Protein AF-A0A6B9YBF0-F1 (afdb_monomer_lite)

Secondary structure (DSSP, 8-state):
--HHHHHH--HHHHGGGT--HHHHHHHHHHHHHHHHHHHHHHHHHHHHHTT-HHHHHHHHHHHHHHHHHHHHHHHHHHHT-S---HHHHHHHHHHHHHHHHHHHHHHHHHHHHHHHHHHHHHT---SSS--

Foldseek 3Di:
DDPVLCVPDPVVVCVVVVDDPVNVVVVVVVVVVVVVCVVCVVVVVVCVVVVVVVVVVLVVVLVVQLVVVVVVLVVCVVVVPDDSDPVVSVVSVVVSVVVVVVVVVVVVVVVVVVVVVVVVVVVDDDPPPDD

Structure (mmCIF, N/CA/C/O backbone):
data_AF-A0A6B9YBF0-F1
#
_entry.id   AF-A0A6B9YBF0-F1
#
loop_
_atom_site.group_PDB
_atom_site.id
_atom_site.type_symbol
_atom_site.label_atom_id
_atom_site.label_alt_id
_atom_site.label_comp_id
_atom_site.label_asym_id
_atom_site.label_entity_id
_atom_site.label_seq_id
_atom_site.pdbx_PDB_ins_code
_atom_site.Cartn_x
_atom_site.Cartn_y
_atom_site.Cartn_z
_atom_site.occupancy
_atom_site.B_iso_or_equiv
_atom_site.auth_seq_id
_atom_site.auth_comp_id
_atom_site.auth_asym_id
_atom_site.auth_atom_id
_atom_site.pdbx_PDB_model_num
ATOM 1 N N . MET A 1 1 ? 19.193 -7.290 -16.948 1.00 50.28 1 MET A N 1
ATOM 2 C CA . MET A 1 1 ? 18.038 -8.167 -17.250 1.00 50.28 1 MET A CA 1
ATOM 3 C C . MET A 1 1 ? 17.683 -8.942 -15.987 1.00 50.28 1 MET A C 1
ATOM 5 O O . MET A 1 1 ? 18.598 -9.350 -15.285 1.00 50.28 1 MET A O 1
ATOM 9 N N . ASN A 1 2 ? 16.397 -9.014 -15.627 1.00 55.72 2 ASN A N 1
ATOM 10 C CA . ASN A 1 2 ? 15.931 -9.454 -14.304 1.00 55.72 2 ASN A CA 1
ATOM 11 C C . ASN A 1 2 ? 15.545 -10.955 -14.336 1.00 55.72 2 ASN A C 1
ATOM 13 O O . ASN A 1 2 ? 14.653 -11.311 -15.109 1.00 55.72 2 ASN A O 1
ATOM 17 N N . PRO A 1 3 ? 16.168 -11.835 -13.529 1.00 60.38 3 PRO A N 1
ATOM 18 C CA . PRO A 1 3 ? 16.015 -13.297 -13.633 1.00 60.38 3 PRO A CA 1
ATOM 19 C C . PRO A 1 3 ? 14.587 -13.815 -13.398 1.00 60.38 3 PRO A C 1
ATOM 21 O O . PRO A 1 3 ? 14.217 -14.866 -13.913 1.00 60.38 3 PRO A O 1
ATOM 24 N N . LEU A 1 4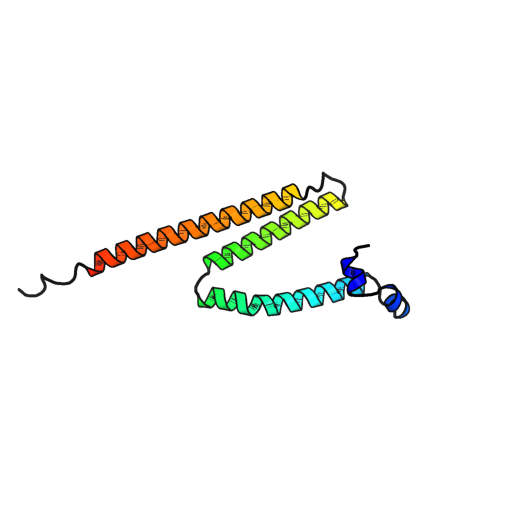 ? 13.748 -13.068 -12.672 1.00 55.94 4 LEU A N 1
ATOM 25 C CA . LEU A 1 4 ? 12.335 -13.420 -12.468 1.00 55.94 4 LEU A CA 1
ATOM 26 C C . LEU A 1 4 ? 11.511 -13.379 -13.765 1.00 55.94 4 LEU A C 1
ATOM 28 O O . LEU A 1 4 ? 10.521 -14.096 -13.889 1.00 55.94 4 LEU A O 1
ATOM 32 N N . PHE A 1 5 ? 11.911 -12.546 -14.727 1.00 55.81 5 PHE A N 1
ATOM 33 C CA . PHE A 1 5 ? 11.176 -12.349 -15.974 1.00 55.81 5 PHE A CA 1
ATOM 34 C C . PHE A 1 5 ? 11.484 -13.454 -17.000 1.00 55.81 5 PHE A C 1
ATOM 36 O O . PHE A 1 5 ? 10.574 -13.920 -17.681 1.00 55.81 5 PHE A O 1
ATOM 43 N N . GLU A 1 6 ? 12.731 -13.943 -17.040 1.00 61.34 6 GLU A N 1
ATOM 44 C CA . GLU A 1 6 ? 13.152 -15.057 -17.909 1.00 61.34 6 GLU A CA 1
ATOM 45 C C . GLU A 1 6 ? 12.506 -16.396 -17.531 1.00 61.34 6 GLU A C 1
ATOM 47 O O . GLU A 1 6 ? 12.294 -17.245 -18.398 1.00 61.34 6 G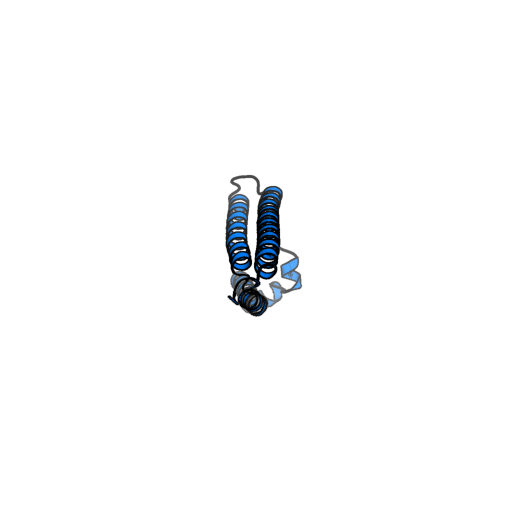LU A O 1
ATOM 52 N N . TRP A 1 7 ? 12.153 -16.584 -16.252 1.00 63.69 7 TRP A N 1
ATOM 53 C CA . TRP A 1 7 ? 11.422 -17.773 -15.808 1.00 63.69 7 TRP A CA 1
ATOM 54 C C . TRP A 1 7 ? 9.991 -17.823 -16.364 1.00 63.69 7 TRP A C 1
ATOM 56 O O . TRP A 1 7 ? 9.496 -18.900 -16.692 1.00 63.69 7 TRP A O 1
ATOM 66 N N . ALA A 1 8 ? 9.326 -16.671 -16.492 1.00 65.94 8 ALA A N 1
ATOM 67 C CA . ALA A 1 8 ? 7.934 -16.603 -16.934 1.00 65.94 8 ALA A CA 1
ATOM 68 C C . ALA A 1 8 ? 7.791 -16.506 -18.461 1.00 65.94 8 ALA A C 1
ATOM 70 O O . ALA A 1 8 ? 6.862 -17.078 -19.033 1.00 65.94 8 ALA A O 1
ATOM 71 N N . VAL A 1 9 ? 8.688 -15.777 -19.133 1.00 68.38 9 VAL A N 1
ATOM 72 C CA . VAL A 1 9 ? 8.614 -15.519 -20.575 1.00 68.38 9 VAL A CA 1
ATOM 73 C C . VAL A 1 9 ? 10.017 -15.545 -21.175 1.00 68.38 9 VAL A C 1
ATOM 75 O O . VAL A 1 9 ? 10.906 -14.846 -20.705 1.00 68.38 9 VAL A O 1
ATOM 78 N N . ASN A 1 10 ? 10.214 -16.313 -22.253 1.00 75.69 10 ASN A N 1
ATOM 79 C CA . ASN A 1 10 ? 11.474 -16.322 -23.000 1.00 75.69 10 ASN A CA 1
ATOM 80 C C . ASN A 1 10 ? 11.409 -15.315 -24.171 1.00 75.69 10 ASN A C 1
ATOM 82 O O . ASN A 1 10 ? 10.827 -15.638 -25.215 1.00 75.69 10 ASN A O 1
ATOM 86 N N . PRO A 1 11 ? 12.006 -14.114 -24.041 1.00 69.31 11 PRO A N 1
ATOM 87 C CA . PRO A 1 11 ? 11.903 -13.061 -25.051 1.00 69.31 11 PRO A CA 1
ATOM 88 C C . PRO A 1 11 ? 12.553 -13.447 -26.387 1.00 69.31 11 PRO A C 1
ATOM 90 O O . PRO A 1 11 ? 12.071 -13.031 -27.440 1.00 69.31 11 PRO A O 1
ATOM 93 N N . ALA A 1 12 ? 13.569 -14.319 -26.383 1.00 72.38 12 ALA A N 1
ATOM 94 C CA . ALA A 1 12 ? 14.240 -14.776 -27.602 1.00 72.38 12 ALA A CA 1
ATOM 95 C C . ALA A 1 12 ? 13.318 -15.592 -28.527 1.00 72.38 12 ALA A C 1
ATOM 97 O O . ALA A 1 12 ? 13.540 -15.641 -29.734 1.00 72.38 12 ALA A O 1
ATOM 98 N N . LYS A 1 13 ? 12.258 -16.205 -27.982 1.00 77.56 13 LYS A N 1
ATOM 99 C CA . LYS A 1 13 ? 11.246 -16.935 -28.766 1.00 77.56 13 LYS A CA 1
ATOM 100 C C . LYS A 1 13 ? 10.112 -16.044 -29.277 1.00 77.56 13 LYS A C 1
ATOM 102 O O . LYS A 1 13 ? 9.411 -16.439 -30.202 1.00 77.56 13 LYS A O 1
ATOM 107 N N . LEU A 1 14 ? 9.927 -14.865 -28.684 1.00 73.94 14 LEU A N 1
ATOM 108 C CA . LEU A 1 14 ? 8.851 -13.927 -29.022 1.00 73.94 14 LEU A CA 1
ATOM 109 C C . LEU A 1 14 ? 9.310 -12.819 -29.975 1.00 73.94 14 LEU A C 1
ATOM 111 O O . LEU A 1 14 ? 8.513 -12.345 -30.782 1.00 73.94 14 LEU A O 1
ATOM 115 N N . ALA A 1 15 ? 10.596 -12.463 -29.945 1.00 71.62 15 ALA A N 1
ATOM 116 C CA . ALA A 1 15 ? 11.183 -11.487 -30.861 1.00 71.62 15 ALA A CA 1
ATOM 117 C C . ALA A 1 15 ? 10.963 -11.819 -32.359 1.00 71.62 15 ALA A C 1
ATOM 119 O O . ALA A 1 15 ? 10.607 -10.909 -33.109 1.00 71.62 15 ALA A O 1
ATOM 120 N N . PRO A 1 16 ? 11.058 -13.087 -32.823 1.00 76.19 16 PRO A N 1
ATOM 121 C CA . PRO A 1 16 ? 10.767 -13.443 -34.217 1.00 76.19 16 PRO A CA 1
ATOM 122 C C . PRO A 1 16 ? 9.290 -13.282 -34.614 1.00 76.19 16 PRO A C 1
ATOM 124 O O . PRO A 1 16 ? 8.984 -13.204 -35.799 1.00 76.19 16 PRO A O 1
ATOM 127 N N . LEU A 1 17 ? 8.373 -13.228 -33.640 1.00 80.75 17 LEU A N 1
ATOM 128 C CA . LEU A 1 17 ? 6.934 -13.024 -33.853 1.00 80.75 17 LEU A CA 1
ATOM 129 C C . LEU A 1 17 ? 6.549 -11.532 -33.890 1.00 80.75 17 LEU A C 1
ATOM 131 O O . LEU A 1 17 ? 5.366 -11.206 -33.918 1.00 80.75 17 LEU A O 1
ATOM 135 N N . GLY A 1 18 ? 7.530 -10.623 -33.863 1.00 82.12 18 GLY A N 1
ATOM 136 C CA . GLY A 1 18 ? 7.305 -9.174 -33.862 1.00 82.12 18 GLY A CA 1
ATOM 137 C C . GLY A 1 18 ? 6.959 -8.586 -32.490 1.00 82.12 18 GLY A C 1
ATOM 138 O O . GLY A 1 18 ? 6.682 -7.391 -32.391 1.00 82.12 18 GLY A O 1
ATOM 139 N N . PHE A 1 19 ? 6.996 -9.386 -31.419 1.00 81.06 19 PHE A N 1
ATOM 140 C CA . PHE A 1 19 ? 6.806 -8.881 -30.061 1.00 81.06 19 PHE A CA 1
ATOM 141 C C . PHE A 1 19 ? 8.072 -8.187 -29.562 1.00 81.06 19 PHE A C 1
ATOM 143 O O . PHE A 1 19 ? 9.147 -8.780 -29.486 1.00 81.06 19 PHE A O 1
ATOM 150 N N . THR A 1 20 ? 7.917 -6.922 -29.180 1.00 85.19 20 THR A N 1
ATOM 151 C CA . THR A 1 20 ? 8.971 -6.144 -28.520 1.00 85.19 20 THR A CA 1
ATOM 152 C C . THR A 1 20 ? 8.876 -6.274 -27.003 1.00 85.19 20 THR A C 1
ATOM 154 O O . THR A 1 20 ? 7.819 -6.588 -26.453 1.00 85.19 20 THR A O 1
ATOM 157 N N . ASP A 1 21 ? 9.974 -5.962 -26.321 1.00 79.56 21 ASP A N 1
ATOM 158 C CA . ASP A 1 21 ? 10.055 -5.936 -24.858 1.00 79.56 21 ASP A CA 1
ATOM 159 C C . ASP A 1 21 ? 8.957 -5.058 -24.219 1.00 79.56 21 ASP A C 1
ATOM 161 O O . ASP A 1 21 ? 8.297 -5.457 -23.260 1.00 79.56 21 ASP A O 1
ATOM 165 N N . ALA A 1 22 ? 8.644 -3.913 -24.840 1.00 81.50 22 ALA A N 1
ATOM 166 C CA . ALA A 1 22 ? 7.568 -3.022 -24.405 1.00 81.50 22 ALA A CA 1
ATOM 167 C C . ALA A 1 22 ? 6.183 -3.696 -24.415 1.00 81.50 22 ALA A C 1
ATOM 169 O O . ALA A 1 22 ? 5.390 -3.493 -23.495 1.00 81.50 22 ALA A O 1
ATOM 170 N N . HIS A 1 23 ? 5.892 -4.527 -25.422 1.00 85.94 23 HIS A N 1
ATOM 171 C CA . HIS A 1 23 ? 4.626 -5.260 -25.492 1.00 85.94 23 HIS A CA 1
ATOM 172 C C . HIS A 1 23 ? 4.525 -6.318 -24.390 1.00 85.94 23 HIS A C 1
ATOM 174 O O . HIS A 1 23 ? 3.455 -6.495 -23.807 1.00 85.94 23 HIS A O 1
ATOM 180 N N . ILE A 1 24 ? 5.633 -6.997 -24.077 1.00 84.25 24 ILE A N 1
ATOM 181 C CA . ILE A 1 24 ? 5.673 -8.002 -23.009 1.00 84.25 24 ILE A CA 1
ATOM 182 C C . ILE A 1 24 ? 5.481 -7.321 -21.650 1.00 84.25 24 ILE A C 1
ATOM 184 O O . ILE A 1 24 ? 4.646 -7.762 -20.859 1.00 84.25 24 ILE A O 1
ATOM 188 N N . HIS A 1 25 ? 6.178 -6.210 -21.398 1.00 82.25 25 HIS A N 1
ATOM 189 C CA . HIS A 1 25 ? 6.012 -5.421 -20.178 1.00 82.25 25 HIS A CA 1
ATOM 190 C C . HIS A 1 25 ? 4.584 -4.891 -20.011 1.00 82.25 25 HIS A C 1
ATOM 192 O O . HIS A 1 25 ? 4.012 -5.010 -18.925 1.00 82.25 25 HIS A O 1
ATOM 198 N N . PHE A 1 26 ? 3.983 -4.366 -21.081 1.00 88.56 26 PHE A N 1
ATOM 199 C CA . PHE A 1 26 ? 2.590 -3.924 -21.066 1.00 88.56 26 PHE A CA 1
ATOM 200 C C . PHE A 1 26 ? 1.631 -5.079 -20.756 1.00 88.56 26 PHE A C 1
ATOM 202 O O . PHE A 1 26 ? 0.805 -4.964 -19.853 1.00 88.56 26 PHE A O 1
ATOM 209 N N . GLY A 1 27 ? 1.760 -6.206 -21.464 1.00 89.06 27 GLY A N 1
ATOM 210 C CA . GLY A 1 27 ? 0.898 -7.372 -21.274 1.00 89.06 27 GLY A CA 1
ATOM 211 C C . GLY A 1 27 ? 0.996 -7.946 -19.860 1.00 89.06 27 GLY A C 1
ATOM 212 O O . GLY A 1 27 ? -0.026 -8.177 -19.215 1.00 89.06 27 GLY A O 1
ATOM 213 N N . ALA A 1 28 ? 2.216 -8.106 -19.343 1.00 86.94 28 ALA A N 1
ATOM 214 C CA . ALA A 1 28 ? 2.451 -8.570 -17.979 1.00 86.94 28 ALA A CA 1
ATOM 215 C C . ALA A 1 28 ? 1.860 -7.604 -16.939 1.00 86.94 28 ALA A C 1
ATOM 217 O O . ALA A 1 28 ? 1.170 -8.039 -16.017 1.00 86.94 28 ALA A O 1
ATOM 218 N N . GLY A 1 29 ? 2.072 -6.294 -17.110 1.00 88.12 29 GLY A N 1
ATOM 219 C CA . GLY A 1 29 ? 1.512 -5.270 -16.228 1.00 88.12 29 GLY A CA 1
ATOM 220 C C . GLY A 1 29 ? -0.018 -5.264 -16.235 1.00 88.12 29 GLY A C 1
ATOM 221 O O . GLY A 1 29 ? -0.647 -5.244 -15.178 1.00 88.12 29 GLY A O 1
ATOM 222 N N . PHE A 1 30 ? -0.629 -5.356 -17.414 1.00 91.94 30 PHE A N 1
ATOM 223 C CA . PHE A 1 30 ? -2.080 -5.399 -17.564 1.00 91.94 30 PHE A CA 1
ATOM 224 C C . PHE A 1 30 ? -2.696 -6.637 -16.896 1.00 91.94 30 PHE A C 1
ATOM 226 O O . PHE A 1 30 ? -3.659 -6.518 -16.133 1.00 91.94 30 PHE A O 1
ATOM 233 N N . LEU A 1 31 ? -2.110 -7.818 -17.113 1.00 93.38 31 LEU A N 1
ATOM 234 C CA . LEU A 1 31 ? -2.552 -9.055 -16.464 1.00 93.38 31 LEU A CA 1
ATOM 235 C C . LEU A 1 31 ? -2.388 -8.997 -14.941 1.00 93.38 31 LEU A C 1
ATOM 237 O O . LEU A 1 31 ? -3.290 -9.423 -14.218 1.00 93.38 31 LEU A O 1
ATOM 241 N N . ALA A 1 32 ? -1.287 -8.426 -14.446 1.00 91.38 32 ALA A N 1
ATOM 242 C CA . ALA A 1 32 ? -1.077 -8.230 -13.015 1.00 91.38 32 ALA A CA 1
ATOM 243 C C . ALA A 1 32 ? -2.157 -7.322 -12.404 1.00 91.38 32 ALA A C 1
ATOM 245 O O . ALA A 1 32 ? -2.721 -7.659 -11.363 1.00 91.38 32 ALA A O 1
ATOM 246 N N . ILE A 1 33 ? -2.511 -6.213 -13.067 1.00 93.44 33 ILE A N 1
ATOM 247 C CA . ILE A 1 33 ? -3.585 -5.311 -12.618 1.00 93.44 33 ILE A CA 1
ATOM 248 C C . ILE A 1 33 ? -4.925 -6.049 -12.540 1.00 93.44 33 ILE A C 1
ATOM 250 O O . ILE A 1 33 ? -5.629 -5.929 -11.536 1.00 93.44 33 ILE A O 1
ATOM 254 N N . ILE A 1 34 ? -5.275 -6.836 -13.562 1.00 96.56 34 ILE A N 1
ATOM 255 C CA . ILE A 1 34 ? -6.508 -7.638 -13.563 1.00 96.56 34 ILE A CA 1
ATOM 256 C C . ILE A 1 34 ? -6.513 -8.622 -12.390 1.00 96.56 34 ILE A C 1
ATOM 258 O O . ILE A 1 34 ? -7.497 -8.695 -11.648 1.00 96.56 34 ILE A O 1
ATOM 262 N N . ALA A 1 35 ? -5.415 -9.355 -12.198 1.00 94.75 35 ALA A N 1
ATOM 263 C CA . ALA A 1 35 ? -5.285 -10.323 -11.116 1.00 94.75 35 ALA A CA 1
ATOM 264 C C . ALA A 1 35 ? -5.451 -9.652 -9.744 1.00 94.75 35 ALA A C 1
ATOM 266 O O . ALA A 1 35 ? -6.270 -10.095 -8.934 1.00 94.75 35 ALA A O 1
ATOM 267 N N . PHE A 1 36 ? -4.755 -8.537 -9.504 1.00 93.81 36 PHE A N 1
ATOM 268 C CA . PHE A 1 36 ? -4.883 -7.779 -8.262 1.00 93.81 36 PHE A CA 1
ATOM 269 C C . PHE A 1 36 ? -6.287 -7.211 -8.066 1.00 93.81 36 PHE A C 1
ATOM 271 O O . PHE A 1 36 ? -6.814 -7.284 -6.958 1.00 93.81 36 PHE A O 1
ATOM 278 N N . TYR A 1 37 ? -6.934 -6.699 -9.115 1.00 95.56 37 TYR A N 1
ATOM 279 C CA . TYR A 1 37 ? -8.304 -6.199 -9.019 1.00 95.56 37 TYR A CA 1
ATOM 280 C C . TYR A 1 37 ? -9.262 -7.289 -8.529 1.00 95.56 37 TYR A C 1
ATOM 282 O O . TYR A 1 37 ? -9.999 -7.079 -7.563 1.00 95.56 37 TYR A O 1
ATOM 290 N N . PHE A 1 38 ? -9.235 -8.471 -9.150 1.00 96.94 38 PHE A N 1
ATOM 291 C CA . PHE A 1 38 ? -10.102 -9.577 -8.743 1.00 96.94 38 PHE A CA 1
ATOM 292 C C . PHE A 1 38 ? -9.758 -10.119 -7.357 1.00 96.94 38 PHE A C 1
ATOM 294 O O . PHE A 1 38 ? -10.674 -10.467 -6.612 1.00 96.94 38 PHE A O 1
ATOM 301 N N . PHE A 1 39 ? -8.478 -10.134 -6.988 1.00 95.38 39 PHE A N 1
ATOM 302 C CA . PHE A 1 39 ? -8.019 -10.567 -5.672 1.00 95.38 39 PHE A CA 1
ATOM 303 C C . PHE A 1 39 ? -8.434 -9.604 -4.547 1.00 95.38 39 PHE A C 1
ATOM 305 O O . PHE A 1 39 ? -8.958 -10.033 -3.520 1.00 95.38 39 PHE A O 1
ATOM 312 N N . PHE A 1 40 ? -8.263 -8.292 -4.736 1.00 93.25 40 PHE A N 1
ATOM 313 C CA . PHE A 1 40 ? -8.581 -7.290 -3.713 1.00 93.25 40 PHE A CA 1
ATOM 314 C C . PHE A 1 40 ? -10.069 -6.939 -3.640 1.00 93.25 40 PHE A C 1
ATOM 316 O O . PHE A 1 40 ? -10.546 -6.519 -2.585 1.00 93.25 40 PHE A O 1
ATOM 323 N N . ARG A 1 41 ? -10.845 -7.142 -4.710 1.00 93.94 41 ARG A N 1
ATOM 324 C CA . ARG A 1 41 ? -12.296 -6.893 -4.716 1.00 93.94 41 ARG A CA 1
ATOM 325 C C . ARG A 1 41 ? -13.060 -7.575 -3.563 1.00 93.94 41 ARG A C 1
ATOM 327 O O . ARG A 1 41 ? -13.828 -6.870 -2.901 1.00 93.94 41 ARG A O 1
ATOM 334 N N . PRO A 1 42 ? -12.917 -8.889 -3.286 1.00 94.88 42 PRO A N 1
ATOM 335 C CA . PRO A 1 42 ? -13.581 -9.522 -2.145 1.00 94.88 42 PRO A CA 1
ATOM 336 C C . PRO A 1 42 ? -13.077 -8.978 -0.804 1.00 94.88 42 PRO A C 1
ATOM 338 O O . PRO A 1 42 ? -13.887 -8.767 0.096 1.00 94.88 42 PRO A O 1
ATOM 341 N N . ILE A 1 43 ? -11.780 -8.671 -0.693 1.00 92.44 43 ILE A N 1
ATOM 342 C CA . ILE A 1 43 ? -11.185 -8.089 0.517 1.00 92.44 43 ILE A CA 1
ATOM 343 C C . ILE A 1 43 ? -11.852 -6.742 0.821 1.00 92.44 43 ILE A C 1
ATOM 345 O O . ILE A 1 43 ? -12.405 -6.560 1.901 1.00 92.44 43 ILE A O 1
ATOM 349 N N . ILE A 1 44 ? -11.910 -5.825 -0.148 1.00 92.56 44 ILE A N 1
ATOM 350 C CA . ILE A 1 44 ? -12.547 -4.509 0.024 1.00 92.56 44 ILE A CA 1
ATOM 351 C C . ILE A 1 44 ? -14.021 -4.657 0.422 1.00 92.56 44 ILE A C 1
ATOM 353 O O . ILE A 1 44 ? -14.486 -3.975 1.337 1.00 92.56 44 ILE A O 1
ATOM 357 N N . ARG A 1 45 ? -14.762 -5.575 -0.213 1.00 93.25 45 ARG A N 1
ATOM 358 C CA . ARG A 1 45 ? -16.159 -5.857 0.163 1.00 93.25 45 ARG A CA 1
ATOM 359 C C . ARG A 1 45 ? -16.282 -6.314 1.615 1.00 93.25 45 ARG A C 1
ATOM 361 O O . ARG A 1 45 ? -17.205 -5.878 2.298 1.00 93.25 45 ARG A O 1
ATOM 368 N N . TRP A 1 46 ? -15.353 -7.138 2.090 1.00 93.31 46 TRP A N 1
ATOM 369 C CA . TRP A 1 46 ? -15.328 -7.605 3.474 1.00 93.31 46 TRP A CA 1
ATOM 370 C C . TRP A 1 46 ? -15.090 -6.456 4.465 1.00 93.31 46 TRP A C 1
ATOM 372 O O . TRP A 1 46 ? -15.843 -6.312 5.426 1.00 93.31 46 TRP A O 1
ATOM 382 N N . PHE A 1 47 ? -14.141 -5.557 4.179 1.00 89.75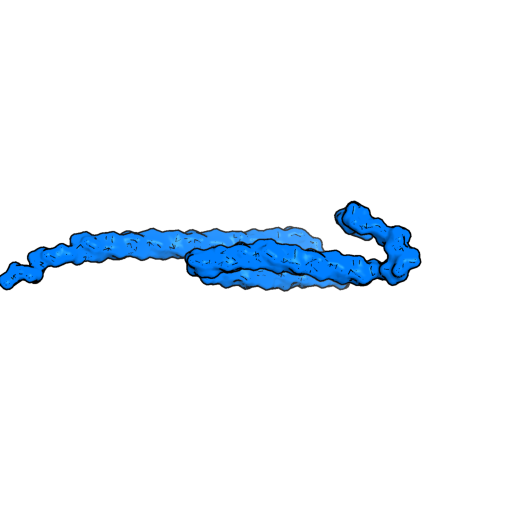 47 PHE A N 1
ATOM 383 C CA . PHE A 1 47 ? -13.918 -4.348 4.987 1.00 89.75 47 PHE A CA 1
ATOM 384 C C . PHE A 1 47 ? -15.160 -3.448 5.057 1.00 89.75 47 PHE A C 1
ATOM 386 O O . PHE A 1 47 ? -15.477 -2.907 6.119 1.00 89.75 47 PHE A O 1
ATOM 393 N N . ILE A 1 48 ? -15.879 -3.294 3.941 1.00 92.12 48 ILE A N 1
ATOM 394 C CA . ILE A 1 48 ? -17.124 -2.516 3.898 1.00 92.12 48 ILE A CA 1
ATOM 395 C C . ILE A 1 48 ? -18.214 -3.199 4.733 1.00 92.12 48 ILE A C 1
ATOM 397 O O . ILE A 1 48 ? -18.853 -2.530 5.544 1.00 92.12 48 ILE A O 1
ATOM 401 N N . ALA A 1 49 ? -18.395 -4.515 4.587 1.00 91.50 49 ALA A N 1
ATOM 402 C CA . ALA A 1 49 ? -19.396 -5.283 5.331 1.00 91.50 49 ALA A CA 1
ATOM 403 C C . ALA A 1 49 ? -19.175 -5.226 6.853 1.00 91.50 49 ALA A C 1
ATOM 405 O O . ALA A 1 49 ? -20.133 -5.142 7.617 1.00 91.50 49 ALA A O 1
ATOM 406 N N . LEU A 1 50 ? -17.915 -5.196 7.296 1.00 88.56 50 LEU A N 1
ATOM 407 C CA . LEU A 1 50 ? -17.546 -5.065 8.708 1.00 88.56 50 LEU A CA 1
ATOM 408 C C . LEU A 1 50 ? -17.604 -3.619 9.235 1.00 88.56 50 LEU A C 1
ATOM 410 O O . LEU A 1 50 ? -17.292 -3.378 10.400 1.00 88.56 50 LEU A O 1
ATOM 414 N N . ASN A 1 51 ? -17.996 -2.639 8.410 1.00 88.25 51 ASN A N 1
ATOM 415 C CA . ASN A 1 51 ? -17.938 -1.207 8.727 1.00 88.25 51 ASN A CA 1
ATOM 416 C C . ASN A 1 51 ? -16.530 -0.709 9.112 1.00 88.25 51 ASN A C 1
ATOM 418 O O . ASN A 1 51 ? -16.372 0.295 9.812 1.00 88.25 51 ASN A O 1
ATOM 422 N N . TRP A 1 52 ? -15.479 -1.350 8.602 1.00 87.38 52 TRP A N 1
ATOM 423 C CA . TRP A 1 52 ? -14.081 -1.011 8.885 1.00 87.38 52 TRP A CA 1
ATOM 424 C C . TRP A 1 52 ? -13.564 0.145 8.015 1.00 87.38 52 TRP A C 1
ATOM 426 O O . TRP A 1 52 ? -12.437 0.126 7.519 1.00 87.38 52 TRP A O 1
ATOM 436 N N . LYS A 1 53 ? -14.374 1.201 7.853 1.00 86.81 53 LYS A N 1
ATOM 437 C CA . LYS A 1 53 ? -14.063 2.365 6.999 1.00 86.81 53 LYS A CA 1
ATOM 438 C C . LYS A 1 53 ? -12.714 2.999 7.347 1.00 86.81 53 LYS A C 1
ATOM 440 O O . LYS A 1 53 ? -11.948 3.323 6.453 1.00 86.81 53 LYS A O 1
ATOM 445 N N . LYS A 1 54 ? -12.392 3.105 8.643 1.00 86.75 54 LYS A N 1
ATOM 446 C CA . LYS A 1 54 ? -11.114 3.664 9.120 1.00 86.75 54 LYS A CA 1
ATOM 447 C C . LYS A 1 54 ? -9.904 2.843 8.665 1.00 86.75 54 LYS A C 1
ATOM 449 O O . LYS A 1 54 ? -8.902 3.424 8.266 1.00 86.75 54 LYS A O 1
ATOM 454 N N . ALA A 1 55 ? -10.006 1.514 8.702 1.00 87.44 55 ALA A N 1
ATOM 455 C CA . ALA A 1 55 ? -8.932 0.636 8.249 1.00 87.44 55 ALA A CA 1
ATOM 456 C C . ALA A 1 55 ? -8.762 0.714 6.726 1.00 87.44 55 ALA A C 1
ATOM 458 O O . ALA A 1 55 ? -7.637 0.762 6.241 1.00 87.44 55 ALA A O 1
ATOM 459 N N . LEU A 1 56 ? -9.870 0.817 5.983 1.00 90.12 56 LEU A N 1
ATOM 460 C CA . LEU A 1 56 ? -9.829 1.033 4.538 1.00 90.12 56 LEU A CA 1
ATOM 461 C C . LEU A 1 56 ? -9.169 2.377 4.186 1.00 90.12 56 LEU A C 1
ATOM 463 O O . LEU A 1 56 ? -8.325 2.424 3.299 1.00 90.12 56 LEU A O 1
ATOM 467 N N . THR A 1 57 ? -9.494 3.457 4.906 1.00 92.06 57 THR A N 1
ATOM 468 C CA . THR A 1 57 ? -8.829 4.760 4.742 1.00 92.06 57 THR A CA 1
ATOM 469 C C . THR A 1 57 ? -7.335 4.668 5.028 1.00 92.06 57 THR A C 1
ATOM 471 O O . THR A 1 57 ? -6.547 5.167 4.231 1.00 92.06 57 THR A O 1
ATOM 474 N N . PHE A 1 58 ? -6.945 4.012 6.126 1.00 92.75 58 PHE A N 1
ATOM 475 C CA . PHE A 1 58 ? -5.538 3.784 6.453 1.00 92.75 58 PHE A CA 1
ATOM 476 C C . PHE A 1 58 ? -4.823 3.048 5.316 1.00 92.75 58 PHE A C 1
ATOM 478 O O . PHE A 1 58 ? -3.864 3.587 4.783 1.00 92.75 58 PHE A O 1
ATOM 485 N N . LEU A 1 59 ? -5.336 1.894 4.870 1.00 91.88 59 LEU A N 1
ATOM 486 C CA . LEU A 1 59 ? -4.729 1.111 3.786 1.00 91.88 59 LEU A CA 1
ATOM 487 C C . LEU A 1 59 ? -4.572 1.917 2.491 1.00 91.88 59 LEU A C 1
ATOM 489 O O . LEU A 1 59 ? -3.518 1.858 1.864 1.00 91.88 59 LEU A O 1
ATOM 493 N N . THR A 1 60 ? -5.586 2.695 2.106 1.00 92.44 60 THR A N 1
ATOM 494 C CA . THR A 1 60 ? -5.531 3.525 0.895 1.00 92.44 60 THR A CA 1
ATOM 495 C C . THR A 1 60 ? -4.473 4.621 1.007 1.00 92.44 60 THR A C 1
ATOM 497 O O . THR A 1 60 ? -3.648 4.764 0.108 1.00 92.44 60 THR A O 1
ATOM 500 N N . VAL A 1 61 ? -4.461 5.381 2.107 1.00 94.25 61 VAL A N 1
ATOM 501 C CA . VAL A 1 61 ? -3.486 6.467 2.314 1.00 94.25 61 VAL A CA 1
ATOM 502 C C . VAL A 1 61 ? -2.066 5.909 2.400 1.00 94.25 61 VAL A C 1
ATOM 504 O O . VAL A 1 61 ? -1.157 6.427 1.760 1.00 94.25 61 VAL A O 1
ATOM 507 N N . SER A 1 62 ? -1.890 4.816 3.137 1.00 93.38 62 SER A N 1
ATOM 508 C CA . SER A 1 62 ? -0.633 4.087 3.265 1.00 93.38 62 SER A CA 1
ATOM 509 C C . SER A 1 62 ? -0.116 3.550 1.930 1.00 93.38 62 SER A C 1
ATOM 511 O O . SER A 1 62 ? 1.066 3.697 1.632 1.00 93.38 62 SER A O 1
ATOM 513 N N . GLY A 1 63 ? -0.993 2.981 1.098 1.00 92.75 63 GLY A N 1
ATOM 514 C CA . GLY A 1 63 ? -0.634 2.497 -0.234 1.00 92.75 63 GLY A CA 1
ATOM 515 C C . GLY A 1 63 ? -0.207 3.623 -1.176 1.00 92.75 63 GLY A C 1
ATOM 516 O O . GLY A 1 63 ? 0.806 3.494 -1.857 1.00 92.75 63 GLY A O 1
ATOM 517 N N . ILE A 1 64 ? -0.930 4.749 -1.172 1.00 94.56 64 ILE A N 1
ATOM 518 C CA . ILE A 1 64 ? -0.558 5.941 -1.951 1.00 94.56 64 ILE A CA 1
ATOM 519 C C . ILE A 1 64 ? 0.802 6.474 -1.494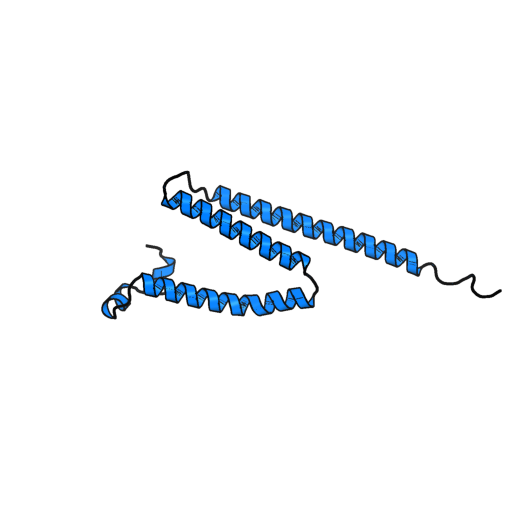 1.00 94.56 64 ILE A C 1
ATOM 521 O O . ILE A 1 64 ? 1.659 6.752 -2.328 1.00 94.56 64 ILE A O 1
ATOM 525 N N . TYR A 1 65 ? 1.015 6.584 -0.181 1.00 93.75 65 TYR A N 1
ATOM 526 C CA . TYR A 1 65 ? 2.288 7.028 0.378 1.00 93.75 65 TYR A CA 1
ATOM 527 C C . TYR A 1 65 ? 3.444 6.122 -0.063 1.00 93.75 65 TYR A C 1
ATOM 529 O O . TYR A 1 65 ? 4.404 6.627 -0.637 1.00 93.75 65 TYR A O 1
ATOM 537 N N . LEU A 1 66 ? 3.322 4.799 0.111 1.00 91.94 66 LEU A N 1
ATOM 538 C CA . LEU A 1 66 ? 4.354 3.849 -0.318 1.00 91.94 66 LEU A CA 1
ATOM 539 C C . LEU A 1 66 ? 4.621 3.903 -1.821 1.00 91.94 66 LEU A C 1
ATOM 541 O O . LEU A 1 66 ? 5.770 3.789 -2.245 1.00 91.94 66 LEU A O 1
ATOM 545 N N . PHE A 1 67 ? 3.578 4.070 -2.634 1.00 92.81 67 PHE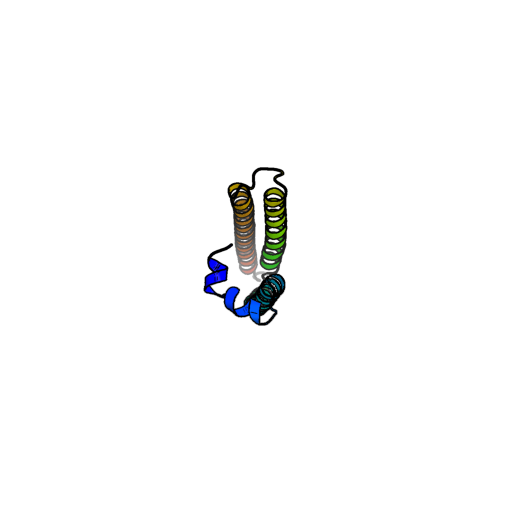 A N 1
ATOM 546 C CA . PHE A 1 67 ? 3.737 4.207 -4.076 1.00 92.81 67 PHE A CA 1
ATOM 547 C C . PHE A 1 67 ? 4.564 5.451 -4.419 1.00 92.81 67 PHE A C 1
ATOM 549 O O . PHE A 1 67 ? 5.517 5.356 -5.189 1.00 92.81 67 PHE A O 1
ATOM 556 N N . ILE A 1 68 ? 4.250 6.594 -3.802 1.00 93.44 68 ILE A N 1
ATOM 557 C CA . ILE A 1 68 ? 4.973 7.852 -4.017 1.00 93.44 68 ILE A CA 1
ATOM 558 C C . ILE A 1 68 ? 6.426 7.737 -3.550 1.00 93.44 68 ILE A C 1
ATOM 560 O O . ILE A 1 68 ? 7.325 8.098 -4.305 1.00 93.44 68 ILE A O 1
ATOM 564 N N . THR A 1 69 ? 6.683 7.215 -2.346 1.00 91.31 69 THR A N 1
ATOM 565 C CA . THR A 1 69 ? 8.059 7.072 -1.840 1.00 91.31 69 THR A CA 1
ATOM 566 C C . THR A 1 69 ? 8.873 6.128 -2.716 1.00 91.31 69 THR A C 1
ATOM 568 O O . THR A 1 69 ? 9.984 6.465 -3.101 1.00 91.31 69 THR A O 1
ATOM 571 N N . THR A 1 70 ? 8.301 4.986 -3.113 1.00 90.56 70 THR A N 1
ATOM 572 C CA . THR A 1 70 ? 8.968 4.039 -4.023 1.00 90.56 70 THR A CA 1
ATOM 573 C C . THR A 1 70 ? 9.269 4.683 -5.372 1.00 90.56 70 THR A C 1
ATOM 575 O O . THR A 1 70 ? 10.344 4.478 -5.925 1.00 90.56 70 THR A O 1
ATOM 578 N N . TRP A 1 71 ? 8.336 5.473 -5.907 1.00 90.69 71 TRP A N 1
ATOM 579 C CA . TRP A 1 71 ? 8.530 6.173 -7.172 1.00 90.69 71 TRP A CA 1
ATOM 580 C C . TRP A 1 71 ? 9.671 7.193 -7.095 1.00 90.69 71 TRP A C 1
ATOM 582 O O . TRP A 1 71 ? 10.482 7.268 -8.013 1.00 90.69 71 TRP A O 1
ATOM 592 N N . ILE A 1 72 ? 9.755 7.949 -5.996 1.00 90.38 72 ILE A N 1
ATOM 593 C CA . ILE A 1 72 ? 10.829 8.921 -5.761 1.00 90.38 72 ILE A CA 1
ATOM 594 C C . ILE A 1 72 ? 12.187 8.217 -5.660 1.00 90.38 72 ILE A C 1
ATOM 596 O O . ILE A 1 72 ? 13.116 8.615 -6.358 1.00 90.38 72 ILE A O 1
ATOM 600 N N . GLU A 1 73 ? 12.291 7.157 -4.856 1.00 89.62 73 GLU A N 1
ATOM 601 C CA . GLU A 1 73 ? 13.521 6.361 -4.710 1.00 89.62 73 GLU A CA 1
ATOM 602 C C . GLU A 1 73 ? 13.968 5.753 -6.046 1.00 89.62 73 GLU A C 1
ATOM 604 O O . GLU A 1 73 ? 15.141 5.812 -6.417 1.00 89.62 73 GLU A O 1
ATOM 609 N N . LEU A 1 74 ? 13.020 5.213 -6.819 1.00 88.88 74 LEU A N 1
ATOM 610 C CA . LEU A 1 74 ? 13.301 4.666 -8.144 1.00 88.88 74 LEU A CA 1
ATOM 611 C C . LEU A 1 74 ? 13.785 5.755 -9.108 1.00 88.88 74 LEU A C 1
ATOM 613 O O . LEU A 1 74 ? 14.736 5.533 -9.854 1.00 88.88 74 LEU A O 1
ATOM 617 N N . TYR A 1 75 ? 13.149 6.929 -9.088 1.00 88.69 75 TYR A N 1
ATOM 618 C CA . TYR A 1 75 ? 13.562 8.070 -9.900 1.00 88.69 75 TYR A CA 1
ATOM 619 C C . TYR A 1 75 ? 14.995 8.492 -9.563 1.00 88.69 75 TYR A C 1
ATOM 621 O O . TYR A 1 75 ? 15.816 8.577 -10.470 1.00 88.69 75 TYR A O 1
ATOM 629 N N . GLN A 1 76 ? 15.315 8.659 -8.277 1.00 87.31 76 GLN A N 1
ATOM 630 C CA . GLN A 1 76 ? 16.660 8.996 -7.800 1.00 87.31 76 GLN A CA 1
ATOM 631 C C . GLN A 1 76 ? 17.709 7.965 -8.232 1.00 87.31 76 GLN A C 1
ATOM 633 O O . GLN A 1 76 ? 18.782 8.342 -8.710 1.00 87.31 76 GLN A O 1
ATOM 638 N N . GLY A 1 77 ? 17.376 6.674 -8.134 1.00 86.31 77 GLY A N 1
ATOM 639 C CA . GLY A 1 77 ? 18.232 5.585 -8.602 1.00 86.31 77 GLY A CA 1
ATOM 640 C C . GLY A 1 77 ? 18.496 5.624 -10.111 1.00 86.31 77 GLY A C 1
ATOM 641 O O . GLY A 1 77 ? 19.607 5.327 -10.543 1.00 86.31 77 GLY A O 1
ATOM 642 N N . LEU A 1 78 ? 17.510 6.027 -10.919 1.00 86.44 78 LEU A N 1
ATOM 643 C CA . LEU A 1 78 ? 17.653 6.146 -12.376 1.00 86.44 78 LEU A CA 1
ATOM 644 C C . LEU A 1 78 ? 18.426 7.399 -12.804 1.00 86.44 78 LEU A C 1
ATOM 646 O O . LEU A 1 78 ? 19.200 7.341 -13.758 1.00 86.44 78 LEU A O 1
ATOM 650 N N . THR A 1 79 ? 18.225 8.532 -12.130 1.00 89.62 79 THR A N 1
ATOM 651 C CA . THR A 1 79 ? 18.884 9.805 -12.463 1.00 89.62 79 THR A CA 1
ATOM 652 C C . THR A 1 79 ? 20.260 9.963 -11.821 1.00 89.62 79 THR A C 1
ATOM 654 O O . THR A 1 79 ? 20.940 10.952 -12.088 1.00 89.62 79 THR A O 1
ATOM 657 N N . GLY A 1 80 ? 20.679 9.022 -10.968 1.00 80.31 80 GLY A N 1
ATOM 658 C CA . GLY A 1 80 ? 21.927 9.114 -10.202 1.00 80.31 80 GLY A CA 1
ATOM 659 C C . GLY A 1 80 ? 21.940 10.289 -9.220 1.00 80.31 80 GLY A C 1
ATOM 660 O O . GLY A 1 80 ? 22.997 10.706 -8.749 1.00 80.31 80 GLY A O 1
ATOM 661 N N . THR A 1 81 ? 20.770 10.866 -8.938 1.00 71.31 81 THR A N 1
ATOM 662 C CA . THR A 1 81 ? 20.612 11.985 -8.012 1.00 71.31 81 THR A CA 1
ATOM 663 C C . THR A 1 81 ? 20.263 11.411 -6.648 1.00 71.31 81 THR A C 1
ATOM 665 O O . THR A 1 81 ? 19.100 11.116 -6.390 1.00 71.31 81 THR A O 1
ATOM 668 N N . GLY A 1 82 ? 21.262 11.253 -5.783 1.00 67.25 82 GLY A N 1
ATOM 669 C CA . GLY A 1 82 ? 21.098 10.609 -4.476 1.00 67.25 82 GLY A CA 1
ATOM 670 C C . GLY A 1 82 ? 21.502 9.133 -4.483 1.00 67.25 82 GLY A C 1
ATOM 671 O O . GLY A 1 82 ? 21.771 8.548 -5.531 1.00 67.25 82 GLY A O 1
ATOM 672 N N . ASN A 1 83 ? 21.597 8.547 -3.291 1.00 73.31 83 ASN A N 1
ATOM 673 C CA . ASN A 1 83 ? 21.898 7.132 -3.110 1.00 73.31 83 ASN A CA 1
ATOM 674 C C . ASN A 1 83 ? 20.570 6.410 -2.875 1.00 73.31 83 ASN A C 1
ATOM 676 O O . ASN A 1 83 ? 19.942 6.656 -1.853 1.00 73.31 83 ASN A O 1
ATOM 680 N N . MET A 1 84 ? 20.128 5.567 -3.815 1.00 74.50 84 MET A N 1
ATOM 681 C CA . MET A 1 84 ? 18.918 4.761 -3.621 1.00 74.50 84 MET A CA 1
ATOM 682 C C . MET A 1 84 ? 19.174 3.783 -2.472 1.00 74.50 84 MET A C 1
ATOM 684 O O . MET A 1 84 ? 19.853 2.766 -2.640 1.00 74.50 84 MET A O 1
ATOM 688 N N . GLU A 1 85 ? 18.650 4.090 -1.290 1.00 82.81 85 GLU A N 1
ATOM 689 C CA . GLU A 1 85 ? 18.843 3.268 -0.107 1.00 82.81 85 GLU A CA 1
ATOM 690 C C . GLU A 1 85 ? 17.572 2.476 0.184 1.00 82.81 85 GLU A C 1
ATOM 692 O O . GLU A 1 85 ? 16.563 2.995 0.649 1.00 82.81 85 GLU A O 1
ATOM 697 N N . TRP A 1 86 ? 17.644 1.151 0.026 1.00 82.06 86 TRP A N 1
ATOM 698 C CA . TRP A 1 86 ? 16.583 0.235 0.478 1.00 82.06 86 TRP A CA 1
ATOM 699 C C . TRP A 1 86 ? 16.189 0.448 1.948 1.00 82.06 86 TRP A C 1
ATOM 701 O O . TRP A 1 86 ? 15.070 0.128 2.354 1.00 82.06 86 TRP A O 1
ATOM 711 N N . ARG A 1 87 ? 17.106 1.013 2.740 1.00 86.56 87 ARG A N 1
ATOM 712 C CA . ARG A 1 87 ? 16.877 1.440 4.118 1.00 86.56 87 ARG A CA 1
ATOM 713 C C . ARG A 1 87 ? 15.796 2.516 4.229 1.00 86.56 87 ARG A C 1
ATOM 715 O O . ARG A 1 87 ? 14.997 2.443 5.157 1.00 86.56 87 ARG A O 1
ATOM 722 N N . ASP A 1 88 ? 15.715 3.455 3.296 1.00 86.50 88 ASP A N 1
ATOM 723 C CA . ASP A 1 88 ? 14.742 4.550 3.341 1.00 86.50 88 ASP A CA 1
ATOM 724 C C . ASP A 1 88 ? 13.332 4.055 3.015 1.00 86.50 88 ASP A C 1
ATOM 726 O O . ASP A 1 88 ? 12.357 4.413 3.690 1.00 86.50 88 ASP A O 1
ATOM 730 N N . LEU A 1 89 ? 13.223 3.100 2.088 1.00 88.31 89 LEU A N 1
ATOM 731 C CA . LEU A 1 89 ? 11.972 2.387 1.840 1.00 88.31 89 LEU A CA 1
ATOM 732 C C . LEU A 1 89 ? 11.553 1.526 3.047 1.00 88.31 89 LEU A C 1
ATOM 734 O O . LEU A 1 89 ? 10.375 1.507 3.423 1.00 88.31 89 LEU A O 1
ATOM 738 N N . ALA A 1 90 ? 12.504 0.842 3.691 1.00 90.06 90 ALA A N 1
ATOM 739 C CA . ALA A 1 90 ? 12.244 0.062 4.901 1.00 90.06 90 ALA A CA 1
ATOM 740 C C . ALA A 1 90 ? 11.783 0.954 6.067 1.00 90.06 90 ALA A C 1
ATOM 742 O O . ALA A 1 90 ? 10.807 0.624 6.742 1.00 90.06 90 ALA A O 1
ATOM 743 N N . ASN A 1 91 ? 12.413 2.115 6.257 1.00 90.62 91 ASN A N 1
ATOM 744 C CA . ASN A 1 91 ? 12.031 3.103 7.265 1.00 90.62 91 ASN A CA 1
ATOM 745 C C . ASN A 1 91 ? 10.634 3.683 6.995 1.00 90.62 91 ASN A C 1
ATOM 747 O O . ASN A 1 91 ? 9.815 3.770 7.911 1.00 90.62 91 ASN A O 1
ATOM 751 N N . SER A 1 92 ? 10.324 4.003 5.736 1.00 90.75 92 SER A N 1
ATOM 752 C CA . SER A 1 92 ? 8.992 4.465 5.317 1.00 90.75 92 SER A CA 1
ATOM 753 C C . SER A 1 92 ? 7.917 3.406 5.597 1.00 90.75 92 SER A C 1
ATOM 755 O O . SER A 1 92 ? 6.838 3.704 6.118 1.00 90.75 92 SER A O 1
ATOM 757 N N . THR A 1 93 ? 8.240 2.138 5.334 1.00 92.19 93 THR A N 1
ATOM 758 C CA . THR A 1 93 ? 7.367 0.995 5.638 1.00 92.19 93 THR A CA 1
ATOM 759 C C . THR A 1 93 ? 7.185 0.813 7.148 1.00 92.19 93 THR A C 1
ATOM 761 O O . THR A 1 93 ? 6.070 0.584 7.618 1.00 92.19 93 THR A O 1
ATOM 764 N N . LEU A 1 94 ? 8.251 0.964 7.938 1.00 93.31 94 LEU A N 1
ATOM 765 C CA . LEU A 1 94 ? 8.197 0.875 9.396 1.00 93.31 94 LEU A CA 1
ATOM 766 C C . LEU A 1 94 ? 7.330 1.986 10.007 1.00 93.31 94 LEU A C 1
ATOM 768 O O . LEU A 1 94 ? 6.533 1.713 10.909 1.00 93.31 94 LEU A O 1
ATOM 772 N N . ALA A 1 95 ? 7.434 3.217 9.501 1.00 91.56 95 ALA A N 1
ATOM 773 C CA . ALA A 1 95 ? 6.589 4.335 9.919 1.00 91.56 95 ALA A CA 1
ATOM 774 C C . ALA A 1 95 ? 5.104 4.041 9.649 1.00 91.56 95 ALA A C 1
ATOM 776 O O . ALA A 1 95 ? 4.256 4.227 10.525 1.00 91.56 95 ALA A O 1
ATOM 777 N N . MET A 1 96 ? 4.798 3.496 8.469 1.00 93.44 96 MET A N 1
ATOM 778 C CA . MET A 1 96 ? 3.449 3.076 8.091 1.00 93.44 96 MET A CA 1
ATOM 779 C C . MET A 1 96 ? 2.891 2.001 9.037 1.00 93.44 96 MET A C 1
ATOM 781 O O . MET A 1 96 ? 1.772 2.140 9.536 1.00 93.44 96 MET A O 1
ATOM 785 N N . ILE A 1 97 ? 3.669 0.950 9.319 1.00 93.31 97 ILE A N 1
ATOM 786 C CA . ILE A 1 97 ? 3.279 -0.121 10.251 1.00 93.31 97 ILE A CA 1
ATOM 787 C C . ILE A 1 97 ? 3.044 0.450 11.653 1.00 93.31 97 ILE A C 1
ATOM 789 O O . ILE A 1 97 ? 2.023 0.158 12.276 1.00 93.31 97 ILE A O 1
ATOM 793 N N . SER A 1 98 ? 3.949 1.307 12.128 1.00 93.62 98 SER A N 1
ATOM 794 C CA . SER A 1 98 ? 3.854 1.939 13.449 1.00 93.62 98 SER A CA 1
ATOM 795 C C . SER A 1 98 ? 2.583 2.782 13.582 1.00 93.62 98 SER A C 1
ATOM 797 O O . SER A 1 98 ? 1.875 2.691 14.587 1.00 93.62 98 SER A O 1
ATOM 799 N N . PHE A 1 99 ? 2.232 3.547 12.544 1.00 92.00 99 PHE A N 1
ATOM 800 C CA . PHE A 1 99 ? 0.984 4.308 12.515 1.00 92.00 99 PHE A CA 1
ATOM 801 C C . PHE A 1 99 ? -0.255 3.396 12.493 1.00 92.00 99 PHE A C 1
ATOM 803 O O . PHE A 1 99 ? -1.239 3.667 13.183 1.00 92.00 99 PHE A O 1
ATOM 810 N N . GLY A 1 100 ? -0.196 2.273 11.772 1.00 90.62 100 GLY A N 1
ATOM 811 C CA . GLY A 1 100 ? -1.249 1.253 11.785 1.00 90.62 100 GLY 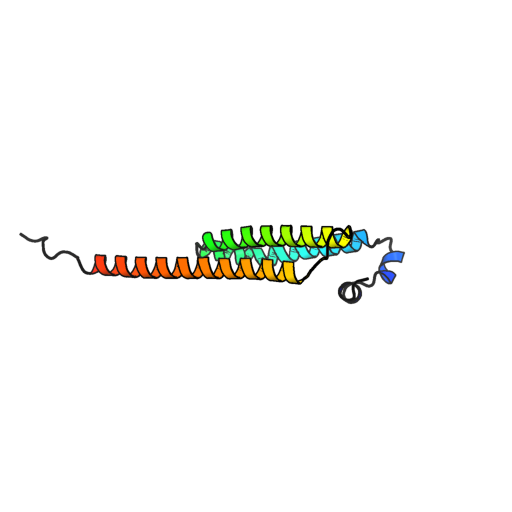A CA 1
ATOM 812 C C . GLY A 1 100 ? -1.490 0.668 13.179 1.00 90.62 100 GLY A C 1
ATOM 813 O O . GLY A 1 100 ? -2.636 0.581 13.626 1.00 90.62 100 GLY A O 1
ATOM 814 N N . ILE A 1 101 ? -0.414 0.344 13.903 1.00 91.62 101 ILE A N 1
ATOM 815 C CA . ILE A 1 101 ? -0.471 -0.119 15.298 1.00 91.62 101 ILE A CA 1
ATOM 816 C C . ILE A 1 101 ? -1.102 0.955 16.193 1.00 91.62 101 ILE A C 1
ATOM 818 O O . ILE A 1 101 ? -1.999 0.650 16.981 1.00 91.62 101 ILE A O 1
ATOM 822 N N . TYR A 1 102 ? -0.696 2.217 16.043 1.00 92.31 102 TYR A N 1
ATOM 823 C CA . TYR A 1 102 ? -1.280 3.332 16.790 1.00 92.31 102 TYR A CA 1
ATOM 824 C C . TYR A 1 102 ? -2.797 3.461 16.565 1.00 92.31 102 TYR A C 1
ATOM 826 O O . TYR A 1 102 ? -3.557 3.603 17.530 1.00 92.31 102 TYR A O 1
ATOM 834 N N . LEU A 1 103 ? -3.265 3.371 15.315 1.00 89.81 103 LEU A N 1
ATOM 835 C CA . LEU A 1 103 ? -4.697 3.420 15.001 1.00 89.81 103 LEU A CA 1
ATOM 836 C C . LEU A 1 103 ? -5.453 2.230 15.599 1.00 89.81 103 LEU A C 1
ATOM 838 O O . LEU A 1 103 ? -6.551 2.408 16.135 1.00 89.81 103 LEU A O 1
ATOM 842 N N . PHE A 1 104 ? -4.864 1.035 15.537 1.00 88.00 104 PHE A N 1
ATOM 843 C CA . PHE A 1 104 ? -5.436 -0.175 16.118 1.00 88.00 104 PHE A CA 1
ATOM 844 C C . PHE A 1 104 ? -5.602 -0.049 17.637 1.00 88.00 104 PHE A C 1
ATOM 846 O O . PHE A 1 104 ? -6.707 -0.234 18.150 1.00 88.00 104 PHE A O 1
ATOM 853 N N . ILE A 1 105 ? -4.545 0.351 18.350 1.00 90.81 105 ILE A N 1
ATOM 854 C CA . ILE A 1 105 ? -4.575 0.570 19.803 1.00 90.81 105 ILE A CA 1
ATOM 855 C C . ILE A 1 105 ? -5.614 1.641 20.158 1.00 90.81 105 ILE A C 1
ATOM 857 O O . ILE A 1 105 ? -6.451 1.429 21.035 1.00 90.81 105 ILE A O 1
ATOM 861 N N . SER A 1 106 ? -5.623 2.766 19.438 1.00 87.12 106 SER A N 1
ATOM 862 C CA . SER A 1 106 ? -6.580 3.859 19.659 1.00 87.12 106 SER A CA 1
ATOM 863 C C . SER A 1 106 ? -8.036 3.406 19.486 1.00 87.12 106 SER A C 1
ATOM 865 O O . SER A 1 106 ? -8.924 3.795 20.257 1.00 87.12 106 SER A O 1
ATOM 867 N N . HIS A 1 107 ? -8.299 2.551 18.494 1.00 86.88 107 HIS A N 1
ATOM 868 C CA . HIS A 1 107 ? -9.617 1.959 18.279 1.00 86.88 107 HIS A CA 1
ATOM 869 C C . HIS A 1 107 ? -9.998 0.973 19.391 1.00 86.88 107 HIS A C 1
ATOM 871 O O . HIS A 1 107 ? -11.138 0.993 19.864 1.00 86.88 107 HIS A O 1
ATOM 877 N N . LEU A 1 108 ? -9.049 0.148 19.834 1.00 88.19 108 LEU A N 1
ATOM 878 C CA . LEU A 1 108 ? -9.243 -0.841 20.891 1.00 88.19 108 LEU A CA 1
ATOM 879 C C . LEU A 1 108 ? -9.565 -0.157 22.228 1.00 88.19 108 LEU A C 1
ATOM 881 O O . LEU A 1 108 ? -10.575 -0.482 22.853 1.00 88.19 108 LEU A O 1
ATOM 885 N N . ILE A 1 109 ? -8.799 0.871 22.608 1.00 90.94 109 ILE A N 1
ATOM 886 C CA . ILE A 1 109 ? -9.051 1.688 23.807 1.00 90.94 109 ILE A CA 1
ATOM 887 C C . ILE A 1 109 ? -10.439 2.334 23.740 1.00 90.94 109 ILE A C 1
ATOM 889 O O . ILE A 1 109 ? -11.227 2.216 24.679 1.00 90.94 109 ILE A O 1
ATOM 893 N N . SER A 1 110 ? -10.775 2.970 22.614 1.00 87.12 110 SER A N 1
ATOM 894 C CA . SER A 1 110 ? -12.089 3.603 22.427 1.00 87.12 110 SER A CA 1
ATOM 895 C C . SER A 1 110 ? -13.234 2.596 22.570 1.00 87.12 110 SER A C 1
ATOM 897 O O . SER A 1 110 ? -14.257 2.892 23.191 1.00 87.12 110 SER A O 1
ATOM 899 N N . SER A 1 111 ? -13.058 1.390 22.031 1.00 86.88 111 SER A N 1
ATOM 900 C CA . SER A 1 111 ? -14.052 0.318 22.097 1.00 86.88 111 SER A CA 1
ATOM 901 C C . SER A 1 111 ? -14.239 -0.201 23.523 1.00 86.88 111 SER A C 1
ATOM 903 O O . SER A 1 111 ? -15.379 -0.341 23.966 1.00 86.88 111 SER A O 1
ATOM 905 N N . ILE A 1 112 ? -13.151 -0.395 24.278 1.00 91.00 112 ILE A N 1
ATOM 906 C CA . ILE A 1 112 ? -13.206 -0.782 25.697 1.00 91.00 112 ILE A CA 1
ATOM 907 C C . ILE A 1 112 ? -13.919 0.292 26.525 1.00 91.00 112 ILE A C 1
ATOM 909 O O . ILE A 1 112 ? -14.850 -0.021 27.269 1.00 91.00 112 ILE A O 1
ATOM 913 N N . ILE A 1 113 ? -13.538 1.566 26.371 1.00 90.69 113 ILE A N 1
ATOM 914 C CA . ILE A 1 113 ? -14.153 2.682 27.107 1.00 90.69 113 ILE A CA 1
ATOM 915 C C . ILE A 1 113 ? -15.657 2.753 26.818 1.00 90.69 113 ILE A C 1
ATOM 917 O O . ILE A 1 113 ? -16.465 2.893 27.741 1.00 90.69 113 ILE A O 1
ATOM 921 N N . ASN A 1 114 ? -16.051 2.633 25.549 1.00 87.62 114 ASN A N 1
ATOM 922 C CA . ASN A 1 114 ? -17.458 2.647 25.158 1.00 87.62 114 ASN A CA 1
ATOM 923 C C . ASN A 1 114 ? -18.215 1.448 25.733 1.00 87.62 114 ASN A C 1
ATOM 925 O O . ASN A 1 114 ? -19.303 1.625 26.285 1.00 87.62 114 ASN A O 1
ATOM 929 N N . TYR A 1 115 ? -17.635 0.249 25.693 1.00 87.88 115 TYR A N 1
ATOM 930 C CA . TYR A 1 115 ? -18.230 -0.937 26.303 1.00 87.88 115 TYR A CA 1
ATOM 931 C C . TYR A 1 115 ? -18.461 -0.746 27.812 1.00 87.88 115 TYR A C 1
ATOM 933 O O . TYR A 1 115 ? -19.569 -0.970 28.307 1.00 87.88 115 TYR A O 1
ATOM 941 N N . MET A 1 116 ? -17.469 -0.218 28.538 1.00 88.06 116 MET A N 1
ATOM 942 C CA . MET A 1 116 ? -17.584 0.077 29.972 1.00 88.06 116 MET A CA 1
ATOM 943 C C . MET A 1 116 ? -18.665 1.127 30.278 1.00 88.06 116 MET A C 1
ATOM 945 O O . MET A 1 116 ? -19.460 0.940 31.202 1.00 88.06 116 MET A O 1
ATOM 949 N N . LYS A 1 117 ? -18.741 2.215 29.495 1.00 82.50 117 LYS A N 1
ATOM 950 C CA . LYS A 1 117 ? -19.782 3.252 29.643 1.00 82.50 117 LYS A CA 1
ATOM 951 C C . LYS A 1 117 ? -21.186 2.690 29.408 1.00 82.50 117 LYS A C 1
ATOM 953 O O . LYS A 1 117 ? -22.110 2.997 30.161 1.00 82.50 117 LYS A O 1
ATOM 958 N N . THR A 1 118 ? -21.341 1.839 28.397 1.00 77.94 118 THR A N 1
ATOM 959 C CA . THR A 1 118 ? -22.634 1.229 28.054 1.00 77.94 118 THR A CA 1
ATOM 960 C C . THR A 1 118 ? -23.085 0.239 29.133 1.00 77.94 118 THR A C 1
ATOM 962 O O . THR A 1 118 ? -24.272 0.182 29.457 1.00 77.94 118 THR A O 1
ATOM 965 N N . ARG A 1 119 ? -22.141 -0.478 29.763 1.00 73.81 119 ARG A N 1
ATOM 966 C CA . ARG A 1 119 ? -22.423 -1.367 30.901 1.00 73.81 119 ARG A CA 1
ATOM 967 C C . ARG A 1 119 ? -22.925 -0.591 32.122 1.00 73.81 119 ARG A C 1
ATOM 969 O O . ARG A 1 119 ? -23.933 -0.985 32.691 1.00 73.81 119 ARG A O 1
ATOM 976 N N . LYS A 1 120 ? -22.299 0.545 32.469 1.00 61.53 120 LYS A N 1
ATOM 977 C CA . LYS A 1 120 ? -22.741 1.399 33.594 1.00 61.53 120 LYS A CA 1
ATOM 978 C C . LYS A 1 120 ? -24.160 1.956 33.414 1.00 61.53 120 LYS A C 1
ATOM 980 O O . LYS A 1 120 ? -24.887 2.067 34.392 1.00 61.53 120 LYS A O 1
ATOM 985 N N . LYS A 1 121 ? -24.575 2.275 32.180 1.00 56.34 121 LYS A N 1
ATOM 986 C CA . LYS A 1 121 ? -25.936 2.770 31.890 1.00 56.34 121 LYS A CA 1
ATOM 987 C C . LYS A 1 121 ? -27.022 1.700 32.040 1.00 56.34 121 LYS A C 1
ATOM 989 O O . LYS A 1 121 ? -28.130 2.033 32.435 1.00 56.34 121 LYS A O 1
ATOM 994 N N . LYS A 1 122 ? -26.726 0.430 31.743 1.00 54.31 122 LYS A N 1
ATOM 995 C CA . LYS A 1 122 ? -27.702 -0.669 31.873 1.00 54.31 122 LYS A CA 1
ATOM 996 C C . LYS A 1 122 ? -27.922 -1.138 33.314 1.00 54.31 122 LYS A C 1
ATOM 998 O O . LYS A 1 122 ? -28.938 -1.770 33.567 1.00 54.31 122 LYS A O 1
ATOM 1003 N N . THR A 1 123 ? -27.025 -0.820 34.248 1.00 53.75 123 THR A N 1
ATOM 1004 C CA . THR A 1 123 ? -27.203 -1.137 35.679 1.00 53.75 123 THR A CA 1
ATOM 1005 C C . THR A 1 123 ? -28.123 -0.150 36.406 1.00 53.75 123 THR A C 1
ATOM 1007 O O . THR A 1 123 ? -28.458 -0.378 37.561 1.00 53.75 123 THR A O 1
ATOM 1010 N N . VAL A 1 124 ? -28.579 0.918 35.737 1.00 56.91 124 VAL A N 1
ATOM 1011 C CA . VAL A 1 124 ? -29.616 1.820 36.260 1.00 56.91 124 VAL A CA 1
ATOM 1012 C C . VAL A 1 124 ? -30.887 1.741 35.395 1.00 56.91 124 VAL A C 1
ATOM 1014 O O . VAL A 1 124 ? -31.090 2.593 34.530 1.00 56.91 124 VAL A O 1
ATOM 1017 N N . PRO A 1 125 ? -31.763 0.737 35.597 1.00 50.31 125 PRO A N 1
ATOM 1018 C CA . PRO A 1 125 ? -33.160 0.836 35.183 1.00 50.31 125 PRO A CA 1
ATOM 1019 C C . PRO A 1 125 ? -34.131 0.716 36.376 1.00 50.31 125 PRO A C 1
ATOM 1021 O O . PRO A 1 125 ? -34.231 -0.323 37.018 1.00 50.31 125 PRO A O 1
ATOM 1024 N N . GLN A 1 126 ? -34.899 1.794 36.577 1.00 55.22 126 GLN A N 1
ATOM 1025 C CA . GLN A 1 126 ? -36.310 1.823 37.007 1.00 55.22 126 GLN A CA 1
ATOM 1026 C C . GLN A 1 126 ? -36.720 1.286 38.396 1.00 55.22 126 GLN A C 1
ATOM 1028 O O . GLN A 1 126 ? -37.651 0.492 38.489 1.00 55.22 126 GLN A O 1
ATOM 1033 N N . GLN A 1 127 ? -36.162 1.812 39.492 1.00 50.38 127 GLN A N 1
ATOM 1034 C CA . GLN A 1 127 ? -36.782 1.637 40.823 1.00 50.38 127 GLN A CA 1
ATOM 1035 C C . GLN A 1 127 ? -37.702 2.795 41.264 1.00 50.38 127 GLN A C 1
ATOM 1037 O O . GLN A 1 127 ? -38.349 2.686 42.296 1.00 50.38 127 GLN A O 1
ATOM 1042 N N . ASN A 1 128 ? -37.848 3.856 40.455 1.00 52.22 128 ASN A N 1
ATOM 1043 C CA . ASN A 1 128 ? -38.637 5.053 40.810 1.00 52.22 128 ASN A CA 1
ATOM 1044 C C . ASN A 1 128 ? -39.875 5.292 39.918 1.00 52.22 128 ASN A C 1
ATOM 1046 O O . ASN A 1 128 ? -40.326 6.424 39.796 1.00 52.22 128 ASN A O 1
ATOM 1050 N N . ALA A 1 129 ? -40.422 4.262 39.260 1.00 55.16 129 ALA A N 1
ATOM 1051 C CA . ALA A 1 129 ? -41.571 4.414 38.350 1.00 55.16 129 ALA A CA 1
ATOM 1052 C C . ALA A 1 129 ? -42.911 3.896 38.909 1.00 55.16 129 ALA A C 1
ATOM 1054 O O . ALA A 1 129 ? -43.833 3.644 38.136 1.00 55.16 129 ALA A O 1
ATOM 1055 N N . ARG A 1 130 ? -43.038 3.714 40.229 1.00 47.62 130 ARG A N 1
ATOM 1056 C CA . ARG A 1 130 ? -44.329 3.453 40.886 1.00 47.62 130 ARG A CA 1
ATOM 1057 C C . ARG A 1 130 ? -44.398 4.231 42.200 1.00 47.62 130 ARG A C 1
ATOM 1059 O O . ARG A 1 130 ? -43.866 3.775 43.207 1.00 47.62 130 ARG A O 1
ATOM 1066 N N . VAL A 1 131 ? -44.991 5.422 42.119 1.00 54.47 131 VAL A N 1
ATOM 1067 C CA . VAL A 1 131 ? -45.645 6.119 43.237 1.00 54.47 131 VAL A CA 1
ATOM 1068 C C . VAL A 1 131 ? -47.129 5.818 43.116 1.00 54.47 131 VAL A C 1
ATOM 1070 O O . VAL A 1 131 ? -47.606 5.838 41.957 1.00 54.47 131 VAL A O 1
#

Radius of gyration: 25.37 Å; chains: 1; bounding box: 68×30×78 Å

Sequence (131 aa):
MNPLFEWAVNPAKLAPLGFTDAHIHFGAGFLAIIAFYFFFRPIIRWFIALNWKKALTFLTVSGIYLFITTWIELYQGLTGTGNMEWRDLANSTLAMISFGIYLFISHLISSIINYMKTRKKKTVPQQNARV

pLDDT: mean 82.77, std 13.11, range [47.62, 96.94]